Protein AF-A0A1L9GZY1-F1 (afdb_monomer_lite)

Sequence (67 aa):
MDIFASTLDIIGKVMIAYTALAVHRRVSQERKIDKTVFHIMRREQLIGISGIILMVSAYFLHIYSNA

Structure (mmCIF, N/CA/C/O backbone):
data_AF-A0A1L9GZY1-F1
#
_entry.id   AF-A0A1L9GZY1-F1
#
loop_
_atom_site.group_PDB
_atom_site.id
_atom_site.type_symbol
_atom_site.label_atom_id
_atom_site.label_alt_id
_atom_site.label_comp_id
_atom_site.label_asym_id
_atom_site.label_entity_id
_atom_site.label_seq_id
_atom_site.pdbx_PDB_ins_code
_atom_site.Cartn_x
_atom_site.Cartn_y
_atom_site.Cartn_z
_atom_site.occupancy
_atom_site.B_iso_or_equiv
_atom_site.auth_seq_id
_atom_site.auth_comp_id
_atom_site.auth_asym_id
_atom_site.auth_atom_id
_atom_site.pdbx_PDB_model_num
ATOM 1 N N . MET A 1 1 ? 21.067 0.444 -16.190 1.00 58.56 1 MET A N 1
ATOM 2 C CA . MET A 1 1 ? 21.149 0.699 -14.733 1.00 58.56 1 MET A CA 1
ATOM 3 C C . MET A 1 1 ? 19.778 1.054 -14.160 1.00 58.56 1 MET A C 1
ATOM 5 O O . MET A 1 1 ? 19.507 0.694 -13.023 1.00 58.56 1 MET A O 1
ATOM 9 N N . ASP A 1 2 ? 18.889 1.650 -14.957 1.00 75.88 2 ASP A N 1
ATOM 10 C CA . ASP A 1 2 ? 17.587 2.158 -14.500 1.00 75.88 2 ASP A CA 1
ATOM 11 C C . ASP A 1 2 ? 16.575 1.066 -14.136 1.00 75.88 2 ASP A C 1
ATOM 13 O O . ASP A 1 2 ? 15.899 1.183 -13.122 1.00 75.88 2 ASP A O 1
ATOM 17 N N . ILE A 1 3 ? 16.531 -0.050 -14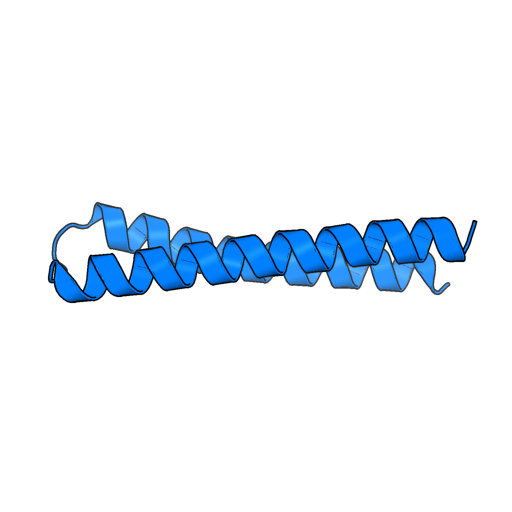.876 1.00 79.38 3 ILE A N 1
ATOM 18 C CA . ILE A 1 3 ? 15.586 -1.146 -14.590 1.00 79.38 3 ILE A CA 1
ATOM 19 C C . ILE A 1 3 ? 15.842 -1.749 -13.204 1.00 79.38 3 ILE A C 1
ATOM 21 O O . ILE A 1 3 ? 14.909 -1.860 -12.419 1.00 79.38 3 ILE A O 1
ATOM 25 N N . PHE A 1 4 ? 17.098 -2.065 -12.863 1.00 81.56 4 PHE A N 1
ATOM 26 C CA . PHE A 1 4 ? 17.449 -2.617 -11.547 1.00 81.56 4 PHE A CA 1
ATOM 27 C C . PHE A 1 4 ? 17.100 -1.659 -10.399 1.00 81.56 4 PHE A C 1
ATOM 29 O O . PHE A 1 4 ? 16.606 -2.105 -9.363 1.00 81.56 4 PHE A O 1
ATOM 36 N N . ALA A 1 5 ? 17.315 -0.352 -10.590 1.00 84.19 5 ALA A N 1
ATOM 37 C CA . ALA A 1 5 ? 16.929 0.665 -9.617 1.00 84.19 5 ALA A CA 1
ATOM 38 C C . ALA A 1 5 ? 15.400 0.741 -9.451 1.00 84.19 5 ALA A C 1
ATOM 40 O O . ALA A 1 5 ? 14.911 0.726 -8.322 1.00 84.19 5 ALA A O 1
ATOM 41 N N . SER A 1 6 ? 14.638 0.735 -10.551 1.00 84.75 6 SER A N 1
ATOM 42 C CA . SER A 1 6 ? 13.170 0.719 -10.521 1.00 84.75 6 SER A CA 1
ATOM 43 C C . SER A 1 6 ? 12.615 -0.549 -9.865 1.00 84.75 6 SER A C 1
ATOM 45 O O . SER A 1 6 ? 11.651 -0.479 -9.104 1.00 84.75 6 SER A O 1
ATOM 47 N N . THR A 1 7 ? 13.228 -1.710 -10.117 1.00 86.31 7 THR A N 1
ATOM 48 C CA . THR A 1 7 ? 12.833 -2.976 -9.486 1.00 86.31 7 THR A CA 1
ATOM 49 C C . THR A 1 7 ? 13.038 -2.925 -7.974 1.00 86.31 7 THR A C 1
ATOM 51 O O . THR A 1 7 ? 12.121 -3.269 -7.229 1.00 86.31 7 THR A O 1
ATOM 54 N N . LEU A 1 8 ? 14.210 -2.470 -7.507 1.00 88.50 8 LEU A N 1
ATOM 55 C CA . LEU A 1 8 ? 14.488 -2.329 -6.073 1.00 88.50 8 LEU A CA 1
ATOM 56 C C . LEU A 1 8 ? 13.544 -1.323 -5.400 1.00 88.50 8 LEU A C 1
ATOM 58 O O . LEU A 1 8 ? 13.065 -1.586 -4.297 1.00 88.50 8 LEU A O 1
ATOM 62 N N . ASP A 1 9 ? 13.250 -0.202 -6.063 1.00 89.56 9 ASP A N 1
ATOM 63 C CA . ASP A 1 9 ? 12.336 0.828 -5.556 1.00 89.56 9 ASP A CA 1
ATOM 64 C C . ASP A 1 9 ? 10.917 0.275 -5.340 1.00 89.56 9 ASP A C 1
ATOM 66 O O . ASP A 1 9 ? 10.332 0.429 -4.264 1.00 89.56 9 ASP A O 1
ATOM 70 N N . ILE A 1 10 ? 10.375 -0.451 -6.321 1.00 91.00 10 ILE A N 1
ATOM 71 C CA . ILE A 1 10 ? 9.046 -1.062 -6.203 1.00 91.00 10 ILE A CA 1
ATOM 72 C C . ILE A 1 10 ? 9.015 -2.189 -5.181 1.00 91.00 10 ILE A C 1
ATOM 74 O O . ILE A 1 10 ? 8.051 -2.270 -4.419 1.00 91.00 10 ILE A O 1
ATOM 78 N N . ILE A 1 11 ? 10.061 -3.014 -5.092 1.00 91.44 11 ILE A N 1
ATOM 79 C CA . ILE A 1 11 ? 10.161 -4.027 -4.034 1.00 91.44 11 ILE A CA 1
ATOM 80 C C . ILE A 1 11 ? 10.110 -3.352 -2.656 1.00 91.44 11 ILE A C 1
ATOM 82 O O . ILE A 1 11 ? 9.311 -3.758 -1.810 1.00 91.44 11 ILE A O 1
ATOM 86 N N . GLY A 1 12 ? 10.882 -2.282 -2.446 1.00 92.31 12 GLY A N 1
ATOM 87 C CA . GLY A 1 12 ? 10.872 -1.521 -1.195 1.00 92.31 12 GLY A CA 1
ATOM 88 C C . GLY A 1 12 ? 9.492 -0.941 -0.867 1.00 92.31 12 GLY A C 1
ATOM 89 O O . GLY A 1 12 ? 8.985 -1.122 0.243 1.00 92.31 12 GLY A O 1
ATOM 90 N N . LYS A 1 13 ? 8.830 -0.316 -1.847 1.00 92.44 13 LYS A N 1
ATOM 91 C CA . LYS A 1 13 ? 7.472 0.231 -1.686 1.00 92.44 13 LYS A CA 1
ATOM 92 C C . LYS A 1 13 ? 6.444 -0.849 -1.350 1.00 92.44 13 LYS A C 1
ATOM 94 O O . LYS A 1 13 ? 5.620 -0.648 -0.458 1.00 92.44 13 LYS A O 1
ATOM 99 N N . VAL A 1 14 ? 6.513 -2.009 -2.006 1.00 91.62 14 VAL A N 1
ATOM 100 C CA . VAL A 1 14 ? 5.625 -3.150 -1.730 1.00 91.62 14 VAL A CA 1
ATOM 101 C C . VAL A 1 14 ? 5.857 -3.700 -0.322 1.00 91.62 14 VAL A C 1
ATOM 103 O O . VAL A 1 14 ? 4.885 -3.985 0.375 1.00 91.62 14 VAL A O 1
ATOM 106 N N . MET A 1 15 ? 7.106 -3.793 0.144 1.00 92.25 15 MET A N 1
ATOM 107 C CA . MET A 1 15 ? 7.414 -4.230 1.513 1.00 92.25 15 MET A CA 1
ATOM 108 C C . MET A 1 15 ? 6.851 -3.275 2.575 1.00 92.25 15 MET A C 1
ATOM 110 O O . MET A 1 15 ? 6.264 -3.727 3.564 1.00 92.25 15 MET A O 1
ATOM 114 N N . ILE A 1 16 ? 6.981 -1.960 2.372 1.00 93.25 16 ILE A N 1
ATOM 115 C CA . ILE A 1 16 ? 6.416 -0.949 3.283 1.00 93.25 16 ILE A CA 1
ATOM 116 C C . ILE A 1 16 ? 4.888 -1.053 3.296 1.00 93.25 16 ILE A C 1
ATOM 118 O O . ILE A 1 16 ? 4.276 -1.116 4.364 1.00 93.25 16 ILE A O 1
ATOM 122 N N . ALA A 1 17 ? 4.270 -1.142 2.116 1.00 91.44 17 ALA A N 1
ATOM 123 C CA . ALA A 1 17 ? 2.823 -1.250 1.992 1.00 91.44 17 ALA A CA 1
ATOM 124 C C . ALA A 1 17 ? 2.286 -2.545 2.626 1.00 91.44 17 ALA A C 1
ATOM 126 O O . ALA A 1 17 ? 1.277 -2.518 3.330 1.00 91.44 17 ALA A O 1
ATOM 127 N N . TYR A 1 18 ? 2.993 -3.666 2.454 1.00 90.19 18 TYR A N 1
ATOM 128 C CA . TYR A 1 18 ? 2.682 -4.929 3.121 1.00 90.19 18 TYR A CA 1
ATOM 129 C C . TYR A 1 18 ? 2.766 -4.804 4.644 1.00 90.19 18 TYR A C 1
ATOM 131 O O . TYR A 1 18 ? 1.866 -5.260 5.347 1.00 90.19 18 TYR A O 1
ATOM 139 N N . THR A 1 19 ? 3.809 -4.152 5.160 1.00 91.94 19 THR A N 1
ATOM 140 C CA . THR A 1 19 ? 3.987 -3.941 6.604 1.00 91.94 19 THR A CA 1
ATOM 141 C C . THR A 1 19 ? 2.838 -3.116 7.188 1.00 91.94 19 THR A C 1
ATOM 143 O O . THR A 1 19 ? 2.268 -3.501 8.209 1.00 91.94 19 THR A O 1
ATOM 146 N N . ALA A 1 20 ? 2.420 -2.043 6.508 1.00 90.69 20 ALA A N 1
ATOM 147 C CA . ALA A 1 20 ? 1.245 -1.263 6.902 1.00 90.69 20 ALA A CA 1
ATOM 148 C C . ALA A 1 20 ? -0.037 -2.121 6.898 1.00 90.69 20 ALA A C 1
ATOM 150 O O . ALA A 1 20 ? -0.799 -2.128 7.868 1.00 90.69 20 ALA A O 1
ATOM 151 N N . LEU A 1 21 ? -0.241 -2.932 5.853 1.00 88.25 21 LEU A N 1
ATOM 152 C CA . LEU A 1 21 ? -1.380 -3.851 5.761 1.00 88.25 21 LEU A CA 1
ATOM 153 C C . LEU A 1 21 ? -1.388 -4.912 6.873 1.00 88.25 21 LEU A C 1
ATOM 155 O O . LEU A 1 21 ? -2.450 -5.265 7.395 1.00 88.25 21 LEU A O 1
ATOM 159 N N . ALA A 1 22 ? -0.214 -5.424 7.242 1.00 88.81 22 ALA A N 1
ATOM 160 C CA . ALA A 1 22 ? -0.053 -6.413 8.299 1.00 88.81 22 ALA A CA 1
ATOM 161 C C . ALA A 1 22 ? -0.467 -5.846 9.664 1.00 88.81 22 ALA A C 1
ATOM 163 O O . ALA A 1 22 ? -1.141 -6.539 10.430 1.00 88.81 22 ALA A O 1
ATOM 164 N N . VAL A 1 23 ? -0.152 -4.573 9.937 1.00 87.75 23 VAL A N 1
ATOM 165 C CA . VAL A 1 23 ? -0.625 -3.873 11.141 1.00 87.75 23 VAL A CA 1
ATOM 166 C C . VAL A 1 23 ? -2.148 -3.780 11.141 1.00 87.75 23 VAL A C 1
ATOM 168 O O . VAL A 1 23 ? -2.767 -4.161 12.134 1.00 87.75 23 VAL A O 1
ATOM 171 N N . HIS A 1 24 ? -2.773 -3.384 10.025 1.00 85.44 24 HIS A N 1
ATOM 172 C CA . HIS A 1 24 ? -4.237 -3.330 9.949 1.00 85.44 24 HIS A CA 1
ATOM 173 C C . HIS A 1 24 ? -4.884 -4.691 10.232 1.00 85.44 24 HIS A C 1
ATOM 175 O O . HIS A 1 24 ? -5.867 -4.771 10.970 1.00 85.44 24 HIS A O 1
ATOM 181 N N . ARG A 1 25 ? -4.307 -5.777 9.703 1.00 82.62 25 ARG A N 1
ATOM 182 C CA . ARG A 1 25 ? -4.802 -7.139 9.941 1.00 82.62 25 ARG A CA 1
ATOM 183 C C . ARG A 1 25 ? -4.616 -7.583 11.394 1.00 82.62 25 ARG A C 1
ATOM 185 O O . ARG A 1 25 ? -5.538 -8.171 11.954 1.00 82.62 25 ARG A O 1
ATOM 192 N N . ARG A 1 26 ? -3.470 -7.282 12.011 1.00 85.25 26 ARG A N 1
ATOM 193 C CA . ARG A 1 26 ? -3.194 -7.609 13.420 1.00 85.25 26 ARG A CA 1
ATOM 194 C C . ARG A 1 26 ? -4.155 -6.879 14.356 1.00 85.25 26 ARG A C 1
ATOM 196 O O . ARG A 1 26 ? -4.798 -7.499 15.194 1.00 85.25 26 ARG A O 1
ATOM 203 N N . VAL A 1 27 ? -4.315 -5.578 14.145 1.00 84.12 27 VAL A N 1
ATOM 204 C CA . VAL A 1 27 ? -5.211 -4.726 14.932 1.00 84.12 27 VAL A CA 1
ATOM 205 C C . VAL A 1 27 ? -6.679 -5.142 14.753 1.00 84.12 27 VAL A C 1
ATOM 207 O O . VAL A 1 27 ? -7.442 -5.192 15.716 1.00 84.12 27 VAL A O 1
ATOM 210 N N . SER A 1 28 ? -7.071 -5.536 13.538 1.00 76.00 28 SER A N 1
ATOM 211 C CA . SER A 1 28 ? -8.401 -6.086 13.246 1.00 76.00 28 SER A CA 1
ATOM 212 C C . SER A 1 28 ? -8.702 -7.376 14.034 1.00 76.00 28 SER A C 1
ATOM 214 O O . SER A 1 28 ? -9.842 -7.594 14.451 1.00 76.00 28 SER A O 1
ATOM 216 N N . GLN A 1 29 ? -7.694 -8.221 14.279 1.00 78.56 29 GLN A N 1
ATOM 217 C CA . GLN A 1 29 ? -7.846 -9.481 15.017 1.00 78.56 29 GLN A CA 1
ATOM 218 C C . GLN A 1 29 ? -7.989 -9.291 16.530 1.00 78.56 29 GLN A C 1
ATOM 220 O O . GLN A 1 29 ? -8.663 -10.097 17.170 1.00 78.56 29 GLN A O 1
ATOM 225 N N . GLU A 1 30 ? -7.421 -8.227 17.102 1.00 81.88 30 GLU A N 1
ATOM 226 C CA . GLU A 1 30 ? -7.481 -7.984 18.548 1.00 81.88 30 GLU A CA 1
ATOM 227 C C . GLU A 1 30 ? -8.894 -7.633 19.051 1.00 81.88 30 GLU A C 1
ATOM 229 O O . GLU A 1 30 ? -9.134 -7.731 20.252 1.00 81.88 30 GLU A O 1
ATOM 234 N N . ARG A 1 31 ? -9.843 -7.260 18.167 1.00 68.81 31 ARG A N 1
ATOM 235 C CA . ARG A 1 31 ? -11.269 -6.927 18.450 1.00 68.81 31 ARG A CA 1
ATOM 236 C C . ARG A 1 31 ? -11.533 -5.964 19.625 1.00 68.81 31 ARG A C 1
ATOM 238 O O . ARG A 1 31 ? -12.687 -5.744 19.978 1.00 68.81 31 ARG A O 1
ATOM 245 N N . LYS A 1 32 ? -10.500 -5.350 20.203 1.00 74.56 32 LYS A N 1
ATOM 246 C CA . LYS A 1 32 ? -10.588 -4.363 21.292 1.00 74.56 32 LYS A CA 1
ATOM 247 C C . LYS A 1 32 ? -10.929 -2.950 20.808 1.00 74.56 32 LYS A C 1
ATOM 249 O O . LYS A 1 32 ? -11.063 -2.049 21.626 1.00 74.56 32 LYS A O 1
ATOM 254 N N . ILE A 1 33 ? -11.044 -2.752 19.496 1.00 75.94 33 ILE A N 1
ATOM 255 C CA . ILE A 1 33 ? -11.215 -1.444 18.864 1.00 75.94 33 ILE A CA 1
ATOM 256 C C . ILE A 1 33 ? -12.672 -1.225 18.437 1.00 75.94 33 ILE A C 1
ATOM 258 O O . ILE A 1 33 ? -13.343 -2.151 17.982 1.00 75.94 33 ILE A O 1
ATOM 262 N N . ASP A 1 34 ? -13.140 0.019 18.574 1.00 81.94 34 ASP A N 1
ATOM 263 C CA . ASP A 1 34 ? -14.474 0.475 18.177 1.00 81.94 34 ASP A CA 1
ATOM 264 C C . ASP A 1 34 ? -14.815 0.093 16.721 1.00 81.94 34 ASP A C 1
ATOM 266 O O . ASP A 1 34 ? -13.983 0.172 15.809 1.00 81.94 34 ASP A O 1
ATOM 270 N N . LYS A 1 35 ? -16.078 -0.281 16.487 1.00 82.19 35 LYS A N 1
ATOM 271 C CA . LYS A 1 35 ? -16.622 -0.617 15.162 1.00 82.19 35 LYS A CA 1
ATOM 272 C C . LYS A 1 35 ? -16.410 0.511 14.145 1.00 82.19 35 LYS A C 1
ATOM 274 O O . LYS A 1 35 ? -16.203 0.234 12.964 1.00 82.19 35 LYS A O 1
ATOM 279 N N . THR A 1 36 ? -16.429 1.762 14.600 1.00 85.56 36 THR A N 1
ATOM 280 C CA . THR A 1 36 ? -16.198 2.954 13.775 1.00 85.56 36 THR A CA 1
ATOM 281 C C . THR A 1 36 ? -14.777 2.967 13.215 1.00 85.56 36 THR A C 1
ATOM 283 O O . THR A 1 36 ? -14.578 3.110 12.009 1.00 85.56 36 THR A O 1
ATOM 286 N N . VAL A 1 37 ? -13.783 2.724 14.072 1.00 84.88 37 VAL A N 1
ATOM 287 C CA . VAL A 1 37 ? -12.368 2.674 13.679 1.00 84.88 37 VAL A CA 1
ATOM 288 C C . VAL A 1 37 ? -12.110 1.478 12.763 1.00 84.88 37 VAL A C 1
ATOM 290 O O . VAL A 1 37 ? -11.394 1.604 11.775 1.00 84.88 37 VAL A O 1
ATOM 293 N N . PHE A 1 38 ? -12.767 0.341 13.008 1.00 84.19 38 PHE A N 1
ATOM 294 C CA . PHE A 1 38 ? -12.679 -0.823 12.124 1.00 84.19 38 PHE A CA 1
ATOM 295 C C . PHE A 1 38 ? -13.170 -0.521 10.698 1.00 84.19 38 PHE A C 1
ATOM 297 O O . PHE A 1 38 ? -12.567 -0.968 9.720 1.00 84.19 38 PHE A O 1
ATOM 304 N N . HIS A 1 39 ? -14.255 0.249 10.563 1.00 86.00 39 HIS A N 1
ATOM 305 C CA . HIS A 1 39 ? -14.777 0.655 9.258 1.00 86.00 39 HIS A CA 1
ATOM 306 C C . HIS A 1 39 ? -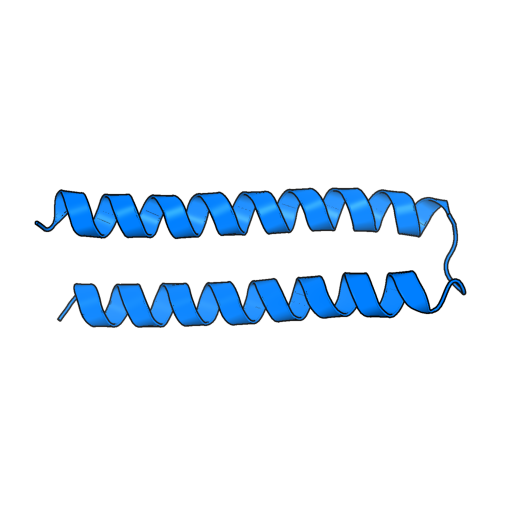13.809 1.595 8.524 1.00 86.00 39 HIS A C 1
ATOM 308 O O . HIS A 1 39 ? -13.567 1.416 7.329 1.00 86.00 39 HIS A O 1
ATOM 314 N N . ILE A 1 40 ? -13.210 2.549 9.245 1.00 88.44 40 ILE A N 1
ATOM 315 C CA . ILE A 1 40 ? -12.200 3.470 8.702 1.00 88.44 40 ILE A CA 1
ATOM 316 C C . ILE A 1 40 ? -10.966 2.693 8.240 1.00 88.44 40 ILE A C 1
ATOM 318 O O . ILE A 1 40 ? -10.583 2.797 7.076 1.00 88.44 40 ILE A O 1
ATOM 322 N N . MET A 1 41 ? -10.419 1.824 9.093 1.00 88.00 41 MET A N 1
ATOM 323 C CA . MET A 1 41 ? -9.258 0.993 8.763 1.00 88.00 41 MET A CA 1
ATOM 324 C C . MET A 1 41 ? -9.497 0.112 7.537 1.00 88.00 41 MET A C 1
ATOM 326 O O . MET A 1 41 ? -8.589 -0.106 6.743 1.00 88.00 41 MET A O 1
ATOM 330 N N . ARG A 1 42 ? -10.718 -0.400 7.343 1.00 86.00 42 ARG A N 1
ATOM 331 C CA . ARG A 1 42 ? -11.036 -1.216 6.166 1.00 86.00 42 ARG A CA 1
ATOM 332 C C . ARG A 1 42 ? -11.065 -0.392 4.878 1.00 86.00 42 ARG A C 1
ATOM 334 O O . ARG A 1 42 ? -10.650 -0.898 3.836 1.00 86.00 42 ARG A O 1
ATOM 341 N N . ARG A 1 43 ? -11.509 0.871 4.942 1.00 89.12 43 ARG A N 1
ATOM 342 C CA . ARG A 1 43 ? -11.397 1.814 3.815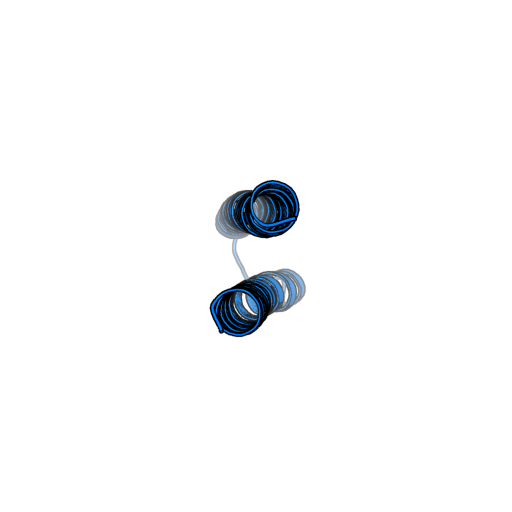 1.00 89.12 43 ARG A CA 1
ATOM 343 C C . ARG A 1 43 ? -9.938 2.180 3.550 1.00 89.12 43 ARG A C 1
ATOM 345 O O . ARG A 1 43 ? -9.527 2.136 2.398 1.00 89.12 43 ARG A O 1
ATOM 352 N N . GLU A 1 44 ? -9.148 2.457 4.585 1.00 89.06 44 GLU A N 1
ATOM 353 C CA . GLU A 1 44 ? -7.708 2.718 4.441 1.00 89.06 44 GLU A CA 1
ATOM 354 C C . GLU A 1 44 ? -6.972 1.527 3.825 1.00 89.06 44 GLU A C 1
ATOM 356 O O . GLU A 1 44 ? -6.178 1.701 2.905 1.00 89.06 44 GLU A O 1
ATOM 361 N N . GLN A 1 45 ? -7.294 0.305 4.250 1.00 88.81 45 GLN A N 1
ATOM 362 C CA . GLN A 1 45 ? -6.713 -0.907 3.685 1.00 88.81 45 GLN A CA 1
ATOM 363 C C . GLN A 1 45 ? -7.051 -1.062 2.195 1.00 88.81 45 GLN A C 1
ATOM 365 O O . GLN A 1 45 ? -6.179 -1.421 1.407 1.00 88.81 45 GLN A O 1
ATOM 370 N N . LEU A 1 46 ? -8.292 -0.765 1.789 1.00 89.50 46 LEU A N 1
ATOM 371 C CA . LEU A 1 46 ? -8.697 -0.757 0.377 1.00 89.50 46 LEU A CA 1
ATOM 372 C C . LEU A 1 46 ? -7.931 0.297 -0.43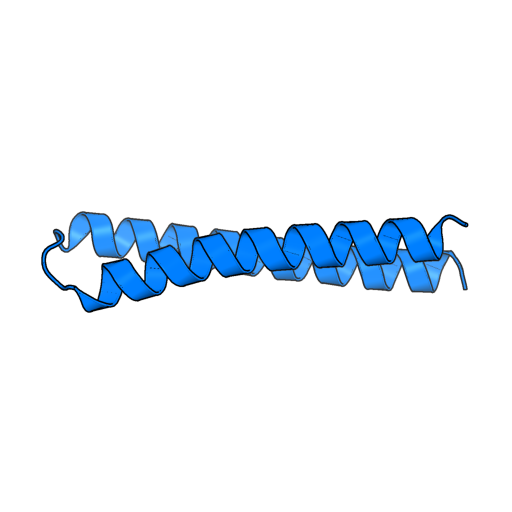3 1.00 89.50 46 LEU A C 1
ATOM 374 O O . LEU A 1 46 ? -7.461 -0.007 -1.529 1.00 89.50 46 LEU A O 1
ATOM 378 N N . ILE A 1 47 ? -7.756 1.502 0.116 1.00 91.50 47 ILE A N 1
ATOM 379 C CA . ILE A 1 47 ? -6.967 2.569 -0.515 1.00 91.50 47 ILE A CA 1
ATOM 380 C C . ILE A 1 47 ? -5.504 2.127 -0.656 1.00 91.50 47 ILE A C 1
ATOM 382 O O . ILE A 1 47 ? -4.942 2.216 -1.746 1.00 91.50 47 ILE A O 1
ATOM 386 N N . GLY A 1 48 ? -4.909 1.557 0.395 1.00 88.94 48 GLY A N 1
ATOM 387 C CA . GLY A 1 48 ? -3.545 1.027 0.372 1.00 88.94 48 GLY A CA 1
ATOM 388 C C . GLY A 1 48 ? -3.355 -0.075 -0.673 1.00 88.94 48 GLY A C 1
ATOM 389 O O . GLY A 1 48 ? -2.416 -0.015 -1.463 1.00 88.94 48 GLY A O 1
ATOM 390 N N . ILE A 1 49 ? -4.281 -1.038 -0.750 1.00 89.94 49 ILE A N 1
ATOM 391 C CA . ILE A 1 49 ? -4.263 -2.093 -1.777 1.00 89.94 49 ILE A CA 1
ATOM 392 C C . ILE A 1 49 ? -4.368 -1.488 -3.181 1.00 89.94 49 ILE A C 1
ATOM 394 O O . ILE A 1 49 ? -3.613 -1.883 -4.069 1.00 89.94 49 ILE A O 1
ATOM 398 N N . SER A 1 50 ? -5.254 -0.509 -3.390 1.00 92.31 50 SER A N 1
ATOM 399 C CA . SER A 1 50 ? -5.380 0.160 -4.692 1.00 92.31 50 SER A CA 1
ATOM 400 C C . SER A 1 50 ? -4.089 0.881 -5.100 1.00 92.31 50 SER A C 1
ATOM 402 O O . SER A 1 50 ? -3.672 0.789 -6.254 1.00 92.31 50 SER A O 1
ATOM 404 N N . GLY A 1 51 ? -3.393 1.501 -4.140 1.00 91.00 51 GLY A N 1
ATOM 405 C CA . GLY A 1 51 ? -2.083 2.115 -4.354 1.00 91.00 51 GLY A CA 1
ATOM 406 C C . GLY A 1 51 ? -1.013 1.095 -4.746 1.00 91.00 51 GLY A C 1
ATOM 407 O O . GLY A 1 51 ? -0.242 1.346 -5.669 1.00 91.00 51 GLY A O 1
ATOM 408 N N . ILE A 1 52 ? -0.997 -0.084 -4.112 1.00 91.31 52 ILE A N 1
ATOM 409 C CA . ILE A 1 52 ? -0.097 -1.184 -4.499 1.00 91.31 52 ILE A CA 1
ATOM 410 C C . ILE A 1 52 ? -0.363 -1.610 -5.947 1.00 91.31 52 ILE A C 1
ATOM 412 O O . ILE A 1 52 ? 0.581 -1.737 -6.723 1.00 91.31 52 ILE A O 1
ATOM 416 N N . ILE A 1 53 ? -1.630 -1.782 -6.335 1.00 92.19 53 ILE A N 1
ATOM 417 C CA . ILE A 1 53 ? -2.002 -2.175 -7.704 1.00 92.19 53 ILE A CA 1
ATOM 418 C C . ILE A 1 53 ? -1.524 -1.133 -8.725 1.00 92.19 53 ILE A C 1
ATOM 420 O O . ILE A 1 53 ? -0.958 -1.503 -9.756 1.00 92.19 53 ILE A O 1
ATOM 424 N N . LEU A 1 54 ? -1.698 0.159 -8.432 1.00 91.00 54 LEU A N 1
ATOM 425 C CA . LEU A 1 54 ? -1.204 1.256 -9.271 1.00 91.00 54 LEU A CA 1
ATOM 426 C C . LEU A 1 54 ? 0.323 1.232 -9.407 1.00 91.00 54 LEU A C 1
ATOM 428 O O . LEU A 1 54 ? 0.830 1.319 -10.522 1.00 91.00 54 LEU A O 1
ATOM 432 N N . MET A 1 55 ? 1.057 1.059 -8.302 1.00 89.69 55 MET A N 1
ATOM 433 C CA . MET A 1 55 ? 2.524 0.976 -8.324 1.00 89.69 55 MET A CA 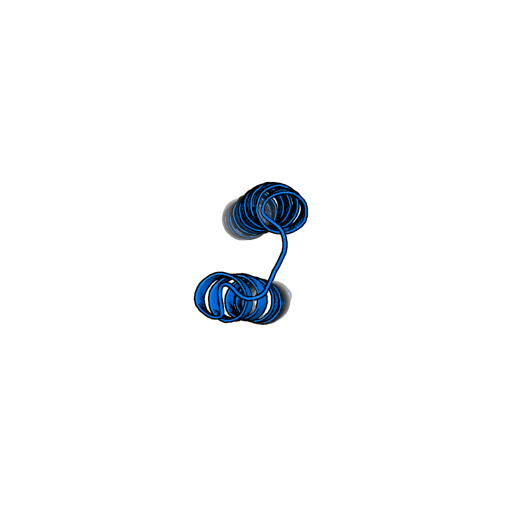1
ATOM 434 C C . MET A 1 55 ? 3.021 -0.217 -9.145 1.00 89.69 55 MET A C 1
ATOM 436 O O . MET A 1 55 ? 3.938 -0.075 -9.953 1.00 89.69 55 MET A O 1
ATOM 440 N N . VAL A 1 56 ? 2.393 -1.382 -8.981 1.00 88.94 56 VAL A N 1
ATOM 441 C CA . VAL A 1 56 ? 2.725 -2.586 -9.754 1.00 88.94 56 VAL A CA 1
ATOM 442 C C . VAL A 1 56 ? 2.419 -2.375 -11.239 1.00 88.94 56 VAL A C 1
ATOM 444 O O . VAL A 1 56 ? 3.241 -2.705 -12.088 1.00 88.94 56 VAL A O 1
ATOM 447 N N . SER A 1 57 ? 1.282 -1.762 -11.571 1.00 88.94 57 SER A N 1
ATOM 448 C CA . SER A 1 57 ? 0.919 -1.449 -12.962 1.00 88.94 57 SER A CA 1
ATOM 449 C C . SER A 1 57 ? 1.904 -0.466 -13.603 1.00 88.94 57 SER A C 1
ATOM 451 O O . SER A 1 57 ? 2.306 -0.652 -14.750 1.00 88.94 57 SER A O 1
ATOM 453 N N . ALA A 1 58 ? 2.350 0.545 -12.851 1.00 87.19 58 ALA A N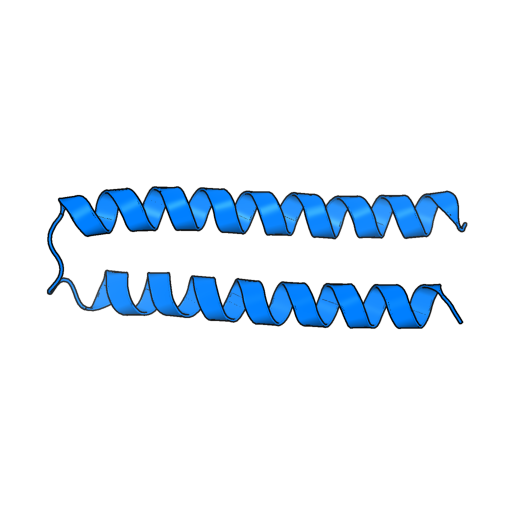 1
ATOM 454 C CA . ALA A 1 58 ? 3.367 1.491 -13.298 1.00 87.19 58 ALA A CA 1
ATOM 455 C C . ALA A 1 58 ? 4.713 0.803 -13.574 1.00 87.19 58 ALA A C 1
ATOM 457 O O . ALA A 1 58 ? 5.372 1.137 -14.555 1.00 87.19 58 ALA A O 1
ATOM 458 N N . TYR A 1 59 ? 5.098 -0.195 -12.772 1.00 85.25 59 TYR A N 1
ATOM 459 C CA . TYR A 1 59 ? 6.294 -0.997 -13.039 1.00 85.25 59 TYR A CA 1
ATOM 460 C C . TYR A 1 59 ? 6.204 -1.764 -14.359 1.00 85.25 59 TYR A C 1
ATOM 462 O O . TYR A 1 59 ? 7.146 -1.744 -15.150 1.00 85.25 59 TYR A O 1
ATOM 470 N N . PHE A 1 60 ? 5.065 -2.413 -14.618 1.00 85.50 60 PHE A N 1
ATOM 471 C CA . PHE A 1 60 ? 4.836 -3.127 -15.875 1.00 85.50 60 PHE A CA 1
ATOM 472 C C . PHE A 1 60 ? 4.872 -2.183 -17.078 1.00 85.50 60 PHE A C 1
ATOM 474 O O . PHE A 1 60 ? 5.500 -2.510 -18.083 1.00 85.50 60 PHE A O 1
ATOM 481 N N . LEU A 1 61 ? 4.267 -0.996 -16.963 1.00 86.38 61 LEU A N 1
ATOM 482 C CA . LEU A 1 61 ? 4.358 0.047 -17.987 1.00 86.38 61 LEU A CA 1
ATOM 483 C C . LEU A 1 61 ? 5.796 0.528 -18.193 1.00 86.38 61 LEU A C 1
ATOM 485 O O . LEU A 1 61 ? 6.213 0.708 -19.331 1.00 86.38 61 LEU A O 1
ATOM 489 N N . HIS A 1 62 ? 6.564 0.706 -17.117 1.00 83.44 62 HIS A N 1
ATOM 490 C CA . HIS A 1 62 ? 7.962 1.114 -17.205 1.00 83.44 62 HIS A CA 1
ATOM 491 C C . HIS A 1 62 ? 8.814 0.052 -17.907 1.00 83.44 62 HIS A C 1
ATOM 493 O O . HIS A 1 62 ? 9.645 0.397 -18.739 1.00 83.44 62 HIS A O 1
ATOM 499 N N . ILE A 1 63 ? 8.592 -1.234 -17.622 1.00 82.62 63 ILE A N 1
ATOM 500 C CA . ILE A 1 63 ? 9.249 -2.330 -18.345 1.00 82.62 63 ILE A CA 1
ATOM 501 C C . ILE A 1 63 ? 8.844 -2.333 -19.816 1.00 82.62 63 ILE A C 1
ATOM 503 O O . ILE A 1 63 ? 9.723 -2.384 -20.662 1.00 82.62 63 ILE A O 1
ATOM 507 N N . TYR A 1 64 ? 7.548 -2.250 -20.126 1.00 82.19 64 TYR A N 1
ATOM 508 C CA . TYR A 1 64 ? 7.064 -2.278 -21.509 1.00 82.19 64 TYR A CA 1
ATOM 509 C C . TYR A 1 64 ? 7.544 -1.071 -22.324 1.00 82.19 64 TYR A C 1
ATOM 511 O O . TYR A 1 64 ? 7.863 -1.207 -23.494 1.00 82.19 64 TYR A O 1
ATOM 519 N N . SER A 1 65 ? 7.619 0.111 -21.709 1.00 75.62 65 SER A N 1
ATOM 520 C CA . SER A 1 65 ? 8.123 1.324 -22.361 1.00 75.62 65 SER A CA 1
ATOM 521 C C . SER A 1 65 ? 9.639 1.316 -22.575 1.00 75.62 65 SER A C 1
ATOM 523 O O . SER A 1 65 ? 10.119 2.085 -23.404 1.00 75.62 65 SER A O 1
ATOM 525 N N . ASN A 1 66 ? 10.386 0.531 -21.796 1.00 64.25 66 ASN A N 1
ATOM 526 C CA . ASN A 1 66 ? 11.841 0.386 -21.912 1.00 64.25 66 ASN A CA 1
ATOM 527 C C . ASN A 1 66 ? 12.250 -0.944 -22.584 1.00 64.25 66 ASN A C 1
ATOM 529 O O . ASN A 1 66 ? 13.431 -1.297 -22.538 1.00 64.25 66 ASN A O 1
ATOM 533 N N . ALA A 1 67 ? 11.293 -1.685 -23.155 1.00 54.50 67 ALA A N 1
ATOM 534 C CA . ALA A 1 67 ? 11.496 -2.902 -23.944 1.00 54.50 67 ALA A CA 1
ATOM 535 C C . ALA A 1 67 ? 11.424 -2.580 -25.441 1.00 54.50 67 ALA A C 1
ATOM 537 O O . ALA A 1 67 ? 12.208 -3.198 -26.195 1.00 54.50 67 ALA A O 1
#

Radius of gyration: 15.56 Å; chains: 1; bounding box: 38×13×45 Å

Foldseek 3Di:
DVLVVLVVVLVVLVVVLVVLLVVLVVVLVVPPDDPVVNVVSVVVNVVSVVVNVVSVVVSVVVVVVVD

Secondary structure (DSSP, 8-state):
-HHHHHHHHHHHHHHHHHHHHHHHHHHHHT--S-HHHHHHHHHHHHHHHHHHHHHHHHHHHHHHHT-

pLDDT: mean 85.1, std 7.65, range [54.5, 93.25]